Protein AF-A0A9C8GKJ5-F1 (afdb_monomer)

Foldseek 3Di:
DPDPPDQVLVVLVVVCVVVVNQDALVVLVVQLVVLVVQLVVLQCVQCVNVVHDRHDDPVSVVSNVVSVVSNVSSVSSNCVNVVHRPVVVVVVLVVQQVVCCVVPVGSDPDDPDD

Secondary structure (DSSP, 8-state):
----S--HHHHHHHHHHHTT----HHHHHHHHHHHHHHHHHHHHHHTTTTTS-----HHHHHHHHHHHHHHHHHHHHHHHHHT--HHHHHHHHHHHHHHHHHHHS------S--

Structure (mmCIF, N/CA/C/O backbone):
data_AF-A0A9C8GKJ5-F1
#
_entry.id   AF-A0A9C8GKJ5-F1
#
loop_
_atom_site.group_PDB
_atom_site.id
_atom_site.type_symbol
_atom_site.label_atom_id
_atom_site.label_alt_id
_atom_site.label_comp_id
_atom_site.label_asym_id
_atom_site.label_entity_id
_atom_site.label_seq_id
_atom_site.pdbx_PDB_ins_code
_atom_site.Cartn_x
_atom_site.Cartn_y
_atom_site.Cartn_z
_atom_site.occupancy
_atom_site.B_iso_or_equiv
_atom_site.auth_seq_id
_atom_site.auth_comp_id
_atom_site.auth_asym_id
_atom_site.auth_atom_id
_atom_site.pdbx_PDB_model_num
ATOM 1 N N . MET A 1 1 ? -4.229 7.514 27.387 1.00 35.69 1 MET A N 1
ATOM 2 C CA . MET A 1 1 ? -3.296 8.295 26.556 1.00 35.69 1 MET A CA 1
ATOM 3 C C . MET A 1 1 ? -3.589 7.852 25.138 1.00 35.69 1 MET A C 1
ATOM 5 O O . MET A 1 1 ? -3.245 6.732 24.806 1.00 35.69 1 MET A O 1
ATOM 9 N N . ILE A 1 2 ? -4.433 8.600 24.425 1.00 41.28 2 ILE A N 1
ATOM 10 C CA . ILE A 1 2 ? -4.831 8.254 23.055 1.00 41.28 2 ILE A CA 1
ATOM 11 C C . ILE A 1 2 ? -3.666 8.704 22.189 1.00 41.28 2 ILE A C 1
ATOM 13 O O . ILE A 1 2 ? -3.327 9.888 22.217 1.00 41.28 2 ILE A O 1
ATOM 17 N N . ASP A 1 3 ? -3.007 7.755 21.541 1.00 44.19 3 ASP A N 1
ATOM 18 C CA . ASP A 1 3 ? -1.849 8.032 20.709 1.00 44.19 3 ASP A CA 1
ATOM 19 C C . ASP A 1 3 ? -2.273 8.946 19.551 1.00 44.19 3 ASP A C 1
ATOM 21 O O . ASP A 1 3 ? -3.171 8.622 18.774 1.00 44.19 3 ASP A O 1
ATOM 25 N N . LEU A 1 4 ? -1.700 10.148 19.506 1.00 43.06 4 LEU A N 1
ATOM 26 C CA . LEU A 1 4 ? -1.954 11.158 18.473 1.00 43.06 4 LEU A CA 1
ATOM 27 C C . LEU A 1 4 ? -0.984 11.007 17.291 1.00 43.06 4 LEU A C 1
ATOM 29 O O . LEU A 1 4 ? -0.992 11.838 16.380 1.00 43.06 4 LEU A O 1
ATOM 33 N N . GLU A 1 5 ? -0.163 9.957 17.269 1.00 45.78 5 GLU A N 1
ATOM 34 C CA . GLU A 1 5 ? 0.691 9.657 16.129 1.00 45.78 5 GLU A CA 1
ATOM 35 C C . GLU A 1 5 ? -0.107 8.962 15.016 1.00 45.78 5 GLU A C 1
ATOM 37 O O . GLU A 1 5 ? -0.274 7.753 14.970 1.00 45.78 5 GLU A O 1
ATOM 42 N N . HIS A 1 6 ? -0.588 9.780 14.079 1.00 56.72 6 HIS A N 1
ATOM 43 C CA . HIS A 1 6 ? -0.856 9.396 12.691 1.00 56.72 6 HIS A CA 1
AT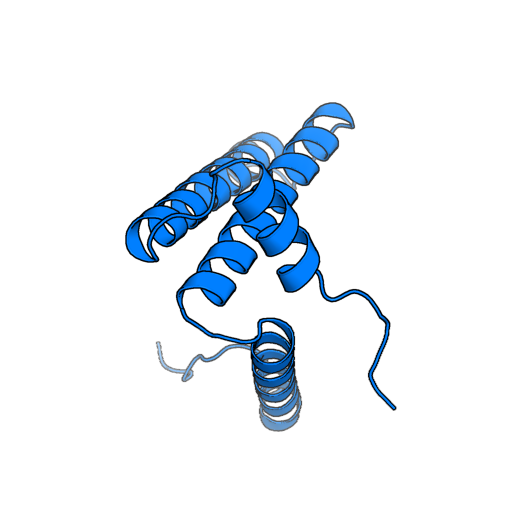OM 44 C C . HIS A 1 6 ? -1.791 8.197 12.467 1.00 56.72 6 HIS A C 1
ATOM 46 O O . HIS A 1 6 ? -1.386 7.172 11.924 1.00 56.72 6 HIS A O 1
ATOM 52 N N . ASN A 1 7 ? -3.092 8.365 12.715 1.00 80.06 7 ASN A N 1
ATOM 53 C CA . ASN A 1 7 ? -4.073 7.414 12.187 1.00 80.06 7 ASN A CA 1
ATOM 54 C C . ASN A 1 7 ? -4.217 7.601 10.653 1.00 80.06 7 ASN A C 1
ATOM 56 O O . ASN A 1 7 ? -5.104 8.312 10.167 1.00 80.06 7 ASN A O 1
ATOM 60 N N . TRP A 1 8 ? -3.280 7.023 9.883 1.00 94.44 8 TRP A N 1
ATOM 61 C CA . TRP A 1 8 ? -3.240 7.077 8.414 1.00 94.44 8 TRP A CA 1
ATOM 62 C C . TRP A 1 8 ? -4.542 6.568 7.796 1.00 94.44 8 TRP A C 1
ATOM 64 O O . TRP A 1 8 ? -5.040 7.183 6.853 1.00 94.44 8 TRP A O 1
ATOM 74 N N . GLN A 1 9 ? -5.127 5.518 8.378 1.00 96.31 9 GLN A N 1
ATOM 75 C CA . GLN A 1 9 ? -6.432 4.990 7.987 1.00 96.31 9 GLN A CA 1
ATOM 76 C C . GLN A 1 9 ? -7.524 6.056 8.102 1.00 96.31 9 GLN A C 1
ATOM 78 O O . GLN A 1 9 ? -8.206 6.343 7.125 1.00 96.31 9 GLN A O 1
ATOM 83 N N . SER A 1 10 ? -7.641 6.725 9.250 1.00 95.62 10 SER A N 1
ATOM 84 C CA . SER A 1 10 ? -8.631 7.784 9.480 1.00 95.62 10 SER A CA 1
ATOM 85 C C . SER A 1 10 ? -8.453 8.956 8.520 1.00 95.62 10 SER A C 1
ATOM 87 O O . SER A 1 10 ? -9.438 9.519 8.037 1.00 95.62 10 SER A O 1
ATOM 89 N N . ARG A 1 11 ? -7.204 9.329 8.210 1.00 96.56 11 ARG A N 1
ATOM 90 C CA . ARG A 1 11 ? -6.905 10.379 7.227 1.00 96.56 11 ARG A CA 1
ATOM 91 C C . ARG A 1 11 ? -7.333 9.965 5.815 1.00 96.56 11 ARG A C 1
ATOM 93 O O . ARG A 1 11 ? -7.996 10.756 5.145 1.00 96.56 11 ARG A O 1
ATOM 100 N N . ALA A 1 12 ? -6.992 8.750 5.384 1.00 97.38 12 ALA A N 1
ATOM 101 C CA . ALA A 1 12 ? -7.374 8.208 4.079 1.00 97.38 12 ALA A CA 1
ATOM 102 C C . ALA A 1 12 ? -8.898 8.076 3.949 1.00 97.38 12 ALA A C 1
ATOM 104 O O . ALA A 1 12 ? -9.480 8.567 2.984 1.00 97.38 12 ALA A O 1
ATOM 105 N N . ALA A 1 13 ? -9.553 7.516 4.966 1.00 96.94 13 ALA A N 1
ATOM 106 C CA . ALA A 1 13 ? -10.997 7.335 5.012 1.00 96.94 13 ALA A CA 1
ATOM 107 C C . ALA A 1 13 ? -11.753 8.672 5.030 1.00 96.94 13 ALA A C 1
ATOM 109 O O . ALA A 1 13 ? -12.770 8.822 4.354 1.00 96.94 13 ALA A O 1
ATOM 110 N N . SER A 1 14 ? -11.257 9.673 5.765 1.00 97.56 14 SER A N 1
ATOM 111 C CA . SER A 1 14 ? -11.841 11.023 5.761 1.00 97.56 14 SER A CA 1
ATOM 112 C C . SER A 1 14 ? -11.734 11.673 4.385 1.00 97.56 14 SER A C 1
ATOM 114 O O . SER A 1 14 ? -12.714 12.229 3.896 1.00 97.56 14 SER A O 1
ATOM 116 N N . PHE A 1 15 ? -10.567 11.572 3.743 1.00 98.00 15 PHE A N 1
ATOM 117 C CA . PHE A 1 15 ? -10.366 12.067 2.385 1.00 98.00 15 PHE A CA 1
ATOM 118 C C . PHE A 1 15 ? -11.278 11.345 1.381 1.00 98.00 15 PHE A C 1
ATOM 120 O O . PHE A 1 15 ? -11.942 12.008 0.588 1.00 98.00 15 PHE A O 1
ATOM 127 N N . ALA A 1 16 ? -11.380 10.014 1.456 1.00 98.06 16 ALA A N 1
ATOM 128 C CA . ALA A 1 16 ? -12.237 9.227 0.572 1.00 98.06 16 ALA A CA 1
ATOM 129 C C . ALA A 1 16 ? -13.713 9.622 0.710 1.00 98.06 16 ALA A C 1
ATOM 131 O O . ALA A 1 16 ? -14.374 9.900 -0.284 1.00 98.06 16 ALA A O 1
ATOM 132 N N . ARG A 1 17 ? -14.218 9.740 1.946 1.00 98.00 17 ARG A N 1
ATOM 133 C CA . ARG A 1 17 ? -15.603 10.162 2.219 1.00 98.00 17 ARG A CA 1
ATOM 134 C C . ARG A 1 17 ? -15.906 11.570 1.716 1.00 98.00 17 ARG A C 1
ATOM 136 O O . ARG A 1 17 ? -16.990 11.806 1.201 1.00 98.00 17 ARG A O 1
ATOM 143 N N . GLN A 1 18 ? -14.967 12.505 1.868 1.00 98.38 18 GLN A N 1
ATOM 144 C CA . GLN A 1 18 ? -15.138 13.887 1.401 1.00 98.38 18 GLN A CA 1
ATOM 145 C C . GLN A 1 18 ? -15.193 13.999 -0.128 1.00 98.38 18 GLN A C 1
ATOM 147 O O . GLN A 1 18 ? -15.746 14.973 -0.632 1.00 98.38 18 GLN A O 1
ATOM 152 N N . ASN A 1 19 ? -14.632 13.022 -0.845 1.00 98.25 19 ASN A N 1
ATOM 153 C CA . ASN A 1 19 ? -14.523 13.027 -2.304 1.00 98.25 19 ASN A CA 1
ATOM 154 C C . ASN A 1 19 ? -15.344 11.915 -2.986 1.00 98.25 19 ASN A C 1
ATOM 156 O O . ASN A 1 19 ? -15.177 11.713 -4.182 1.00 98.25 19 ASN A O 1
ATOM 160 N N . ASP A 1 20 ? -16.220 11.213 -2.256 1.00 97.38 20 ASP A N 1
ATOM 161 C CA . ASP A 1 20 ? -17.055 10.107 -2.769 1.00 97.38 20 ASP A CA 1
ATOM 162 C C . ASP A 1 20 ? -16.255 8.924 -3.366 1.00 97.38 20 ASP A C 1
ATOM 164 O O . ASP A 1 20 ? -16.655 8.291 -4.338 1.00 97.38 20 ASP A O 1
ATOM 168 N N . LEU A 1 21 ? -15.098 8.622 -2.764 1.00 97.75 21 LEU A N 1
ATOM 169 C CA . LEU A 1 21 ? -14.175 7.550 -3.179 1.00 97.75 21 LEU A CA 1
ATOM 170 C C . LEU A 1 21 ? -14.198 6.331 -2.243 1.00 97.75 21 LEU A C 1
ATOM 172 O O . LEU A 1 21 ? -13.333 5.465 -2.333 1.00 97.75 21 LEU A O 1
ATOM 176 N N . LEU A 1 22 ? -15.128 6.280 -1.284 1.00 97.31 22 LEU A N 1
ATOM 177 C CA . LEU A 1 22 ? -15.269 5.123 -0.399 1.00 97.31 22 LEU A CA 1
ATOM 178 C C . LEU A 1 22 ? -16.259 4.134 -1.025 1.00 97.31 22 LEU A C 1
ATOM 180 O O . LEU A 1 22 ? -17.456 4.412 -1.107 1.00 97.31 22 LEU A O 1
ATOM 184 N N . HIS A 1 23 ? -15.753 2.988 -1.464 1.00 96.81 23 HIS A N 1
ATOM 185 C CA . HIS A 1 23 ? -16.504 1.954 -2.172 1.00 96.81 23 HIS A CA 1
ATOM 186 C C . HIS A 1 23 ? -16.687 0.705 -1.303 1.00 96.81 23 HIS A C 1
ATOM 188 O O . HIS A 1 23 ? -16.400 0.705 -0.108 1.00 96.81 23 HIS A O 1
ATOM 194 N N . ASP A 1 24 ? -17.243 -0.363 -1.869 1.00 97.88 24 ASP A N 1
ATOM 195 C CA . ASP A 1 24 ? -17.388 -1.627 -1.155 1.00 97.88 24 ASP A CA 1
ATOM 196 C C . ASP A 1 24 ? -16.048 -2.401 -1.083 1.00 97.88 24 ASP A C 1
ATOM 198 O O . ASP A 1 24 ? -15.130 -2.135 -1.869 1.00 97.88 24 ASP A O 1
ATOM 202 N N . PRO A 1 25 ? -15.920 -3.394 -0.181 1.00 98.31 25 PRO A N 1
ATOM 203 C CA . PRO A 1 25 ? -14.682 -4.158 -0.028 1.00 98.31 25 PRO A CA 1
ATOM 204 C C . PRO A 1 25 ? -14.198 -4.864 -1.300 1.00 98.31 25 PRO A C 1
ATOM 206 O O . PRO A 1 25 ? -12.990 -5.036 -1.470 1.00 98.31 25 PRO A O 1
ATOM 209 N N . VAL A 1 26 ? -15.099 -5.291 -2.196 1.00 98.50 26 VAL A N 1
ATOM 210 C CA . VAL A 1 26 ? -14.700 -5.948 -3.451 1.00 98.50 26 VAL A CA 1
ATOM 211 C C . VAL A 1 26 ? -13.998 -4.942 -4.351 1.00 98.50 26 VAL A C 1
ATOM 213 O O . VAL A 1 26 ? -12.925 -5.249 -4.867 1.00 98.50 26 VAL A O 1
ATOM 216 N N . THR A 1 27 ? -14.553 -3.737 -4.480 1.00 98.25 27 THR A N 1
ATOM 217 C CA . THR A 1 27 ? -13.950 -2.655 -5.267 1.00 98.25 27 THR A CA 1
ATOM 218 C C . THR A 1 27 ? -12.560 -2.299 -4.738 1.00 98.25 27 THR A C 1
ATOM 220 O O . THR A 1 27 ? -11.591 -2.413 -5.481 1.00 98.25 27 THR A O 1
ATOM 223 N N . HIS A 1 28 ? -12.409 -2.029 -3.437 1.00 98.12 28 HIS A N 1
ATOM 224 C CA . HIS A 1 28 ? -11.089 -1.697 -2.878 1.00 98.12 28 HIS A CA 1
ATOM 225 C C . HIS A 1 28 ? -10.084 -2.855 -2.898 1.00 98.12 28 HIS A C 1
ATOM 227 O O . HIS A 1 28 ? -8.875 -2.629 -2.933 1.00 98.12 28 HIS A O 1
ATOM 233 N N . THR A 1 29 ? -10.554 -4.106 -2.911 1.00 98.62 29 THR A N 1
ATOM 234 C CA . THR A 1 29 ? -9.672 -5.257 -3.149 1.00 98.62 29 THR A CA 1
ATOM 235 C C . THR A 1 29 ? -9.127 -5.244 -4.577 1.00 98.62 29 THR A C 1
ATOM 237 O O . THR A 1 29 ? -7.949 -5.534 -4.781 1.00 98.62 29 THR A O 1
ATOM 240 N N . LEU A 1 30 ? -9.963 -4.917 -5.567 1.00 98.69 30 LEU A N 1
ATOM 241 C CA . LEU A 1 30 ? -9.537 -4.810 -6.963 1.00 98.69 30 LEU A CA 1
ATOM 242 C C . LEU A 1 30 ? -8.594 -3.623 -7.174 1.00 98.69 30 LEU A C 1
ATOM 244 O O . LEU A 1 30 ? -7.579 -3.806 -7.844 1.00 98.69 30 LEU A O 1
ATOM 248 N N . ASP A 1 31 ? -8.878 -2.474 -6.554 1.00 98.44 31 ASP A N 1
ATOM 249 C CA . ASP A 1 31 ? -7.988 -1.307 -6.564 1.00 98.44 31 ASP A CA 1
ATOM 250 C C . ASP A 1 31 ? -6.608 -1.697 -6.020 1.00 98.44 31 ASP A C 1
ATOM 252 O O . ASP A 1 31 ? -5.604 -1.567 -6.712 1.00 98.44 31 ASP A O 1
ATOM 256 N N . LEU A 1 32 ? -6.553 -2.322 -4.836 1.00 98.69 32 LEU A N 1
ATOM 257 C CA . LEU A 1 32 ? -5.293 -2.783 -4.247 1.00 98.69 32 LEU A CA 1
ATOM 258 C C . LEU A 1 32 ? -4.512 -3.725 -5.179 1.00 98.69 32 LEU A C 1
ATOM 260 O O . LEU A 1 32 ? -3.290 -3.617 -5.284 1.00 98.69 32 LEU A O 1
ATOM 264 N N . VAL A 1 33 ? -5.191 -4.656 -5.854 1.00 98.75 33 VAL A N 1
ATOM 265 C CA . VAL A 1 33 ? -4.543 -5.559 -6.820 1.00 98.75 33 VAL 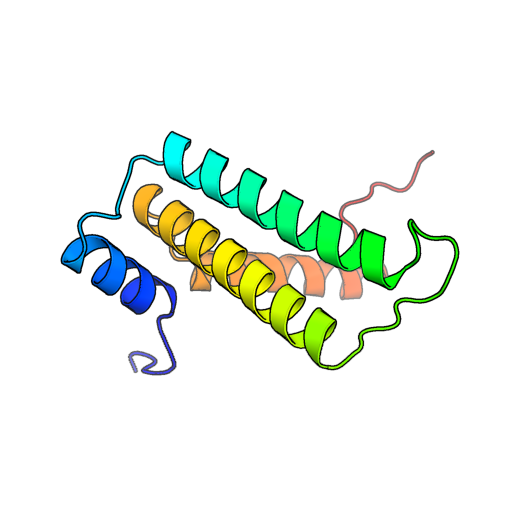A CA 1
ATOM 266 C C . VAL A 1 33 ? -3.987 -4.788 -8.019 1.00 98.75 33 VAL A C 1
ATOM 268 O O . VAL A 1 33 ? -2.885 -5.104 -8.472 1.00 98.75 33 VAL A O 1
ATOM 271 N N . ALA A 1 34 ? -4.719 -3.794 -8.525 1.00 98.62 34 ALA A N 1
ATOM 272 C CA . ALA A 1 34 ? -4.270 -2.952 -9.628 1.00 98.62 34 ALA A CA 1
ATOM 273 C C . ALA A 1 34 ? -3.015 -2.152 -9.246 1.00 98.62 34 ALA A C 1
ATOM 275 O O . ALA A 1 34 ? -2.013 -2.237 -9.959 1.00 98.62 34 ALA A O 1
ATOM 276 N N . GLU A 1 35 ? -3.017 -1.493 -8.083 1.00 98.62 35 GLU A N 1
ATOM 277 C CA . GLU A 1 35 ? -1.878 -0.684 -7.627 1.00 98.62 35 GLU A CA 1
ATOM 278 C C . GLU A 1 35 ? -0.632 -1.535 -7.344 1.00 98.62 35 GLU A C 1
ATOM 280 O O . GLU A 1 35 ? 0.489 -1.176 -7.703 1.00 98.62 35 GLU A O 1
ATOM 285 N N . VAL A 1 36 ? -0.799 -2.740 -6.785 1.00 98.75 36 VAL A N 1
ATOM 286 C CA . VAL A 1 36 ? 0.313 -3.701 -6.651 1.00 98.75 36 VAL A CA 1
ATOM 287 C C . VAL A 1 36 ? 0.865 -4.115 -8.024 1.00 98.75 36 VAL A C 1
ATOM 289 O O . VAL A 1 36 ? 2.068 -4.366 -8.164 1.00 98.75 36 VAL A O 1
ATOM 292 N N . GLY A 1 37 ? 0.016 -4.171 -9.052 1.00 98.62 37 GLY A N 1
ATOM 293 C CA . GLY A 1 37 ? 0.425 -4.382 -10.439 1.00 98.62 37 GLY A CA 1
ATOM 294 C C . GLY A 1 37 ? 1.298 -3.247 -10.985 1.00 98.62 37 GLY A C 1
ATOM 295 O O . GLY A 1 37 ? 2.336 -3.522 -11.594 1.00 98.62 37 GLY A O 1
ATOM 296 N N . GLU A 1 38 ? 0.942 -1.990 -10.723 1.00 98.62 38 GLU A N 1
ATOM 297 C CA . GLU A 1 38 ? 1.744 -0.824 -11.127 1.00 98.62 38 GLU A CA 1
ATOM 298 C C . GLU A 1 38 ? 3.073 -0.749 -10.354 1.00 98.62 38 GLU A C 1
ATOM 300 O O . GLU A 1 38 ? 4.133 -0.583 -10.966 1.00 98.62 38 GLU A O 1
ATOM 305 N N . VAL A 1 39 ? 3.075 -1.033 -9.043 1.00 98.50 39 VAL A N 1
ATOM 306 C CA . VAL A 1 39 ? 4.318 -1.216 -8.263 1.00 98.50 39 VAL A CA 1
ATOM 307 C C . VAL A 1 39 ? 5.205 -2.284 -8.909 1.00 98.50 39 VAL A C 1
ATOM 309 O O . VAL A 1 39 ? 6.408 -2.081 -9.101 1.00 98.50 39 VAL A O 1
ATOM 312 N N . THR A 1 40 ? 4.617 -3.425 -9.283 1.00 98.00 40 THR A N 1
ATOM 313 C CA . THR A 1 40 ? 5.341 -4.529 -9.930 1.00 98.00 40 THR A CA 1
ATOM 314 C C . THR A 1 40 ? 5.969 -4.079 -11.245 1.00 98.00 40 THR A C 1
ATOM 316 O O . THR A 1 40 ? 7.135 -4.377 -11.506 1.00 98.00 40 THR A O 1
ATOM 319 N N . LYS A 1 41 ? 5.233 -3.332 -12.068 1.00 97.62 41 LYS A N 1
ATOM 320 C CA . LYS A 1 41 ? 5.731 -2.783 -13.331 1.00 97.62 41 LYS A CA 1
ATOM 321 C C . LYS A 1 41 ? 6.923 -1.851 -13.118 1.00 97.62 41 LYS A C 1
ATOM 323 O O . LYS A 1 41 ? 7.926 -2.028 -13.807 1.00 97.62 41 LYS A O 1
ATOM 328 N N . GLU A 1 42 ? 6.872 -0.913 -12.173 1.00 97.62 42 GLU A N 1
ATOM 329 C CA . GLU A 1 42 ? 8.005 -0.005 -11.933 1.00 97.62 42 GLU A CA 1
ATOM 330 C C . GLU A 1 42 ? 9.257 -0.762 -11.456 1.00 97.62 42 GLU A C 1
ATOM 332 O O . GLU A 1 42 ? 10.369 -0.464 -11.901 1.00 97.62 42 GLU A O 1
ATOM 337 N N . VAL A 1 43 ? 9.095 -1.808 -10.636 1.00 97.06 43 VAL A N 1
ATOM 338 C CA . VAL A 1 43 ? 10.204 -2.693 -10.234 1.00 97.06 43 VAL A CA 1
ATOM 339 C C . VAL A 1 43 ? 10.748 -3.500 -11.419 1.00 97.06 43 VAL A C 1
ATOM 341 O O . VAL A 1 43 ? 11.967 -3.609 -11.585 1.00 97.06 43 VAL A O 1
ATOM 344 N N . LEU A 1 44 ? 9.882 -4.051 -12.275 1.00 97.25 44 LEU A N 1
ATOM 345 C CA . LEU A 1 44 ? 10.307 -4.774 -13.478 1.00 97.25 44 LEU A CA 1
ATOM 346 C C . LEU A 1 44 ? 11.095 -3.865 -14.420 1.00 97.25 44 LEU A C 1
ATOM 348 O O . LEU A 1 44 ? 12.145 -4.263 -14.914 1.00 97.25 44 LEU A O 1
ATOM 352 N N . LEU A 1 45 ? 10.646 -2.630 -14.629 1.00 95.75 45 LEU A N 1
ATOM 353 C CA . LEU A 1 45 ? 11.366 -1.670 -15.463 1.00 95.75 45 LEU A CA 1
ATOM 354 C C . LEU A 1 45 ? 12.729 -1.302 -14.860 1.00 95.75 45 LEU A C 1
ATOM 356 O O . LEU A 1 45 ? 13.724 -1.275 -15.583 1.00 95.75 45 LEU A O 1
ATOM 360 N N . ALA A 1 46 ? 12.805 -1.080 -13.545 1.00 95.88 46 ALA A N 1
ATOM 361 C CA . ALA A 1 46 ? 14.061 -0.749 -12.867 1.00 95.88 46 ALA A CA 1
ATOM 362 C C . ALA A 1 46 ? 15.088 -1.8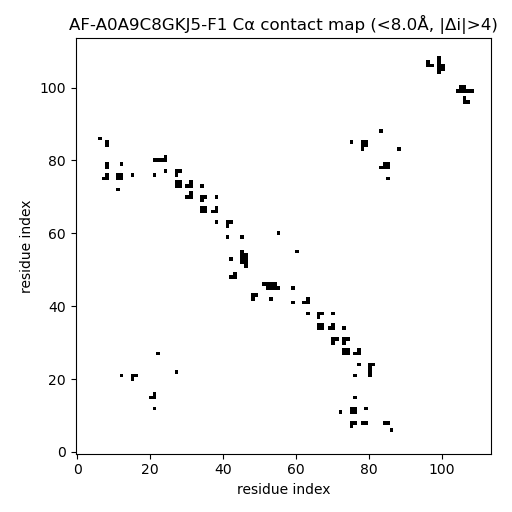96 -12.879 1.00 95.88 46 ALA A C 1
ATOM 364 O O . ALA A 1 46 ? 16.294 -1.653 -12.824 1.00 95.88 46 ALA A O 1
ATOM 365 N N . THR A 1 47 ? 14.621 -3.141 -12.965 1.00 95.81 47 THR A N 1
ATOM 366 C CA . THR A 1 47 ? 15.460 -4.353 -12.958 1.00 95.81 47 THR A CA 1
ATOM 367 C C . THR A 1 47 ? 15.709 -4.933 -14.352 1.00 95.81 47 THR A C 1
ATOM 369 O O . THR A 1 47 ? 16.290 -6.012 -14.455 1.00 95.81 47 THR A O 1
ATOM 372 N N . ASP A 1 48 ? 15.262 -4.268 -15.427 1.00 95.19 48 ASP A N 1
ATOM 373 C CA . ASP A 1 48 ? 15.210 -4.843 -16.785 1.00 95.19 48 ASP A CA 1
ATOM 374 C C . ASP A 1 48 ? 14.610 -6.264 -16.776 1.00 95.19 48 ASP A C 1
ATOM 376 O O . ASP A 1 48 ? 15.210 -7.245 -17.215 1.00 95.19 48 ASP A O 1
ATOM 380 N N . TYR A 1 49 ? 13.428 -6.390 -16.170 1.00 95.56 49 TYR A N 1
ATOM 381 C CA . TYR A 1 49 ? 12.719 -7.653 -15.973 1.00 95.56 49 TYR A CA 1
ATOM 382 C C . TYR A 1 49 ? 13.573 -8.712 -15.250 1.00 95.56 49 TYR A C 1
ATOM 384 O O . TYR A 1 49 ? 13.560 -9.892 -15.604 1.00 95.56 49 TYR A O 1
ATOM 392 N N . GLY A 1 50 ? 14.335 -8.284 -14.238 1.00 94.69 50 GLY A N 1
ATOM 393 C CA . GLY A 1 50 ? 15.216 -9.135 -13.435 1.00 94.69 50 GLY A CA 1
ATOM 394 C C . GLY A 1 50 ? 16.580 -9.448 -14.062 1.00 94.69 50 GLY A C 1
ATOM 395 O O . GLY A 1 50 ? 17.307 -10.285 -13.530 1.00 94.69 50 GLY A O 1
ATOM 396 N N . ARG A 1 51 ? 16.946 -8.811 -15.183 1.00 96.06 51 ARG A N 1
ATOM 397 C CA . ARG A 1 51 ? 18.262 -8.985 -15.829 1.00 96.06 51 ARG A CA 1
ATOM 398 C C . ARG A 1 51 ? 19.376 -8.191 -15.150 1.00 96.06 51 ARG A C 1
ATOM 400 O O . ARG A 1 51 ? 20.547 -8.476 -15.396 1.00 96.06 51 ARG A O 1
ATOM 407 N N . GLN A 1 52 ? 19.028 -7.224 -14.306 1.00 93.81 52 GLN A N 1
ATOM 408 C CA . GLN A 1 52 ? 19.971 -6.415 -13.540 1.00 93.81 52 GLN A CA 1
ATOM 409 C C . GLN A 1 52 ? 19.437 -6.095 -12.140 1.00 93.81 52 GLN A C 1
ATOM 411 O O . GLN A 1 52 ? 18.244 -6.226 -11.856 1.00 93.81 52 GLN A O 1
ATOM 416 N N . GLU A 1 53 ? 20.337 -5.649 -11.264 1.00 93.50 53 GLU A N 1
ATOM 417 C CA . GLU A 1 53 ? 19.953 -5.058 -9.983 1.00 93.50 53 GLU A CA 1
ATOM 418 C C . GLU A 1 53 ? 19.057 -3.833 -10.203 1.00 93.50 53 GLU A C 1
ATOM 420 O O . GLU A 1 53 ? 19.154 -3.146 -11.221 1.00 93.50 53 GLU A O 1
ATOM 425 N N . ALA A 1 54 ? 18.168 -3.564 -9.247 1.00 89.88 54 ALA A N 1
ATOM 426 C CA . ALA A 1 54 ? 17.222 -2.467 -9.371 1.00 89.88 54 ALA A CA 1
ATOM 427 C C . ALA A 1 54 ? 17.958 -1.118 -9.405 1.00 89.88 54 ALA A C 1
ATOM 429 O O . ALA A 1 54 ? 18.566 -0.700 -8.419 1.00 89.88 54 ALA A O 1
ATOM 430 N N . LEU A 1 55 ? 17.868 -0.423 -10.539 1.00 88.56 55 LEU A N 1
ATOM 431 C CA . LEU A 1 55 ? 18.428 0.910 -10.724 1.00 88.56 55 LEU A CA 1
ATOM 432 C C . LEU A 1 55 ? 17.293 1.913 -10.892 1.00 88.56 55 LEU A C 1
ATOM 434 O O . LEU A 1 55 ? 16.712 2.052 -11.967 1.00 88.56 55 LEU A O 1
ATOM 438 N N . PHE A 1 56 ? 16.997 2.639 -9.817 1.00 91.75 56 PHE A N 1
ATOM 439 C CA . PHE A 1 56 ? 16.002 3.700 -9.851 1.00 91.75 56 PHE A CA 1
ATOM 440 C C . PHE A 1 56 ? 16.669 5.039 -10.175 1.00 91.75 56 PHE A C 1
ATOM 442 O O . PHE A 1 56 ? 17.357 5.631 -9.343 1.00 91.75 56 PHE A O 1
ATOM 449 N N . SER A 1 57 ? 16.435 5.554 -11.385 1.00 92.56 57 SER A N 1
ATOM 450 C CA . SER A 1 57 ? 16.633 6.979 -11.660 1.00 92.56 57 SER A CA 1
ATOM 451 C C . SER A 1 57 ? 15.694 7.819 -10.779 1.00 92.56 57 SER A C 1
ATOM 453 O O . SER A 1 57 ? 14.658 7.301 -10.346 1.00 92.56 57 SER A O 1
ATOM 455 N N . PRO A 1 58 ? 15.970 9.121 -10.567 1.00 95.50 58 PRO A N 1
ATOM 456 C CA . PRO A 1 58 ? 15.065 9.997 -9.821 1.00 95.50 58 PRO A CA 1
ATOM 457 C C . PRO A 1 58 ? 13.615 9.927 -10.318 1.00 95.50 58 PRO A C 1
ATOM 459 O O . PRO A 1 58 ? 12.690 9.855 -9.519 1.00 95.50 58 PRO A O 1
ATOM 462 N N . GLN A 1 59 ? 13.415 9.846 -11.639 1.00 94.06 59 GLN A N 1
ATOM 463 C CA . GLN A 1 59 ? 12.076 9.753 -12.223 1.00 94.06 59 GLN A CA 1
ATOM 464 C C . GLN A 1 59 ? 11.391 8.418 -11.902 1.00 94.06 59 GLN A C 1
ATOM 466 O O . GLN A 1 59 ? 10.216 8.410 -11.554 1.00 94.06 59 GLN A O 1
ATOM 471 N N . SER A 1 60 ? 12.099 7.289 -12.009 1.00 93.50 60 SER A N 1
ATOM 472 C CA . SER A 1 60 ? 11.524 5.981 -11.652 1.00 93.50 60 SER A CA 1
ATOM 473 C C . SER A 1 60 ? 11.318 5.812 -10.146 1.00 93.50 60 SER A C 1
ATOM 475 O O . SER A 1 60 ? 10.374 5.148 -9.738 1.00 93.50 60 SER A O 1
ATOM 477 N N . ALA A 1 61 ? 12.155 6.442 -9.317 1.00 95.81 61 ALA A N 1
ATOM 478 C CA . ALA A 1 61 ? 11.971 6.453 -7.872 1.00 95.81 61 ALA A CA 1
ATOM 479 C C . ALA A 1 61 ? 10.700 7.222 -7.483 1.00 95.81 61 ALA A C 1
ATOM 481 O O . ALA A 1 61 ? 9.943 6.761 -6.634 1.00 95.81 61 ALA A O 1
ATOM 482 N N . ASP A 1 62 ? 10.437 8.364 -8.129 1.00 97.62 62 ASP A N 1
ATOM 483 C CA . ASP A 1 62 ? 9.209 9.128 -7.901 1.00 97.62 62 ASP A CA 1
ATOM 484 C C . ASP A 1 62 ? 7.957 8.381 -8.365 1.00 97.62 62 ASP A C 1
ATOM 486 O O . ASP A 1 62 ? 6.960 8.396 -7.648 1.00 97.62 62 ASP A O 1
ATOM 490 N N . ARG A 1 63 ? 8.009 7.685 -9.511 1.00 97.25 63 ARG A N 1
ATOM 491 C CA . ARG A 1 63 ? 6.904 6.812 -9.935 1.00 97.25 63 ARG A CA 1
ATOM 492 C C . ARG A 1 63 ? 6.662 5.698 -8.927 1.00 97.25 63 ARG A C 1
ATOM 494 O O . ARG A 1 63 ? 5.560 5.603 -8.411 1.00 97.25 63 ARG A O 1
ATOM 501 N N . LEU A 1 64 ? 7.701 4.948 -8.550 1.00 97.75 64 LEU A N 1
ATOM 502 C CA . LEU A 1 64 ? 7.574 3.884 -7.551 1.00 97.75 64 LEU A CA 1
ATOM 503 C C . LEU A 1 64 ? 6.988 4.401 -6.227 1.00 97.75 64 LEU A C 1
ATOM 505 O O . LEU A 1 64 ? 6.151 3.736 -5.625 1.00 97.75 64 LEU A O 1
ATOM 509 N N . LYS A 1 65 ? 7.409 5.587 -5.772 1.00 98.19 65 LYS A N 1
ATOM 510 C CA . LYS A 1 65 ? 6.863 6.224 -4.567 1.00 98.19 65 LYS A CA 1
ATOM 511 C C . LYS A 1 65 ? 5.360 6.487 -4.689 1.00 98.19 65 LYS A C 1
ATOM 513 O O . LYS A 1 65 ? 4.653 6.297 -3.703 1.00 98.19 65 LYS A O 1
ATOM 518 N N . ASN A 1 66 ? 4.895 6.936 -5.854 1.00 98.25 66 ASN A N 1
ATOM 519 C CA . ASN A 1 66 ? 3.476 7.182 -6.096 1.00 98.25 66 ASN A CA 1
ATOM 520 C C . ASN A 1 66 ? 2.689 5.867 -6.064 1.00 98.25 66 ASN A C 1
ATOM 522 O O . ASN A 1 66 ? 1.793 5.752 -5.238 1.00 98.25 66 ASN A O 1
ATOM 526 N N . GLU A 1 67 ? 3.118 4.848 -6.817 1.00 98.56 67 GLU A N 1
ATOM 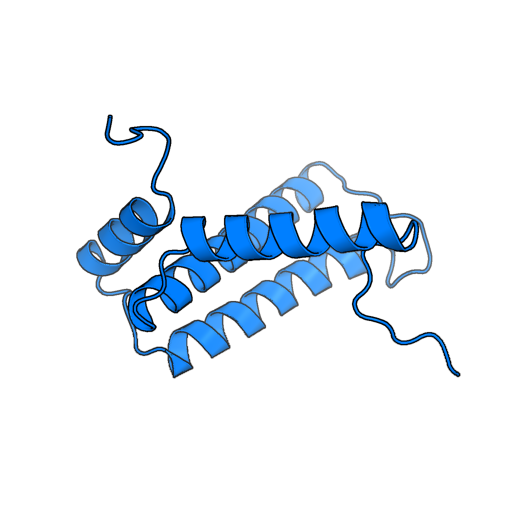527 C CA . GLU A 1 67 ? 2.407 3.558 -6.865 1.00 98.56 67 GLU A CA 1
ATOM 528 C C . GLU A 1 67 ? 2.377 2.858 -5.491 1.00 98.56 67 GLU A C 1
ATOM 530 O O . GLU A 1 67 ? 1.378 2.267 -5.087 1.00 98.56 67 GLU A O 1
ATOM 535 N N . LEU A 1 68 ? 3.461 2.956 -4.706 1.00 98.56 68 LEU A N 1
ATOM 536 C CA . LEU A 1 68 ? 3.473 2.466 -3.321 1.00 98.56 68 LEU A CA 1
ATOM 537 C C . LEU A 1 68 ? 2.493 3.239 -2.427 1.00 98.56 68 LEU A C 1
ATOM 539 O O . LEU A 1 68 ? 1.893 2.659 -1.520 1.00 98.56 68 LEU A O 1
ATOM 543 N N . GLY A 1 69 ? 2.355 4.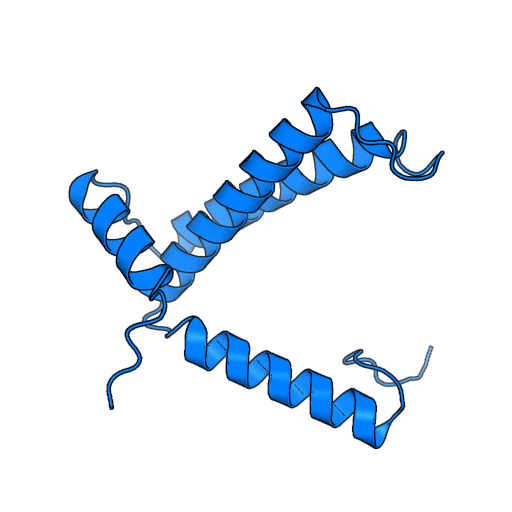544 -2.659 1.00 98.31 69 GLY A N 1
ATOM 544 C CA . GLY A 1 69 ? 1.385 5.392 -1.976 1.00 98.31 69 GLY A CA 1
ATOM 545 C C . GLY A 1 69 ? -0.053 5.008 -2.314 1.00 98.31 69 GLY A C 1
ATOM 546 O O . GLY A 1 69 ? -0.868 4.887 -1.399 1.00 98.31 69 GLY A O 1
ATOM 547 N N . ASP A 1 70 ? -0.338 4.750 -3.587 1.00 98.56 70 ASP A N 1
ATOM 548 C CA . ASP A 1 70 ? -1.665 4.369 -4.075 1.00 98.56 70 ASP A CA 1
ATOM 549 C C . ASP A 1 70 ? -2.055 2.962 -3.590 1.00 98.56 70 ASP A C 1
ATOM 551 O O . ASP A 1 70 ? -3.170 2.749 -3.099 1.00 98.56 70 ASP A O 1
ATOM 555 N N . ALA A 1 71 ? -1.104 2.021 -3.562 1.00 98.69 71 ALA A N 1
ATOM 556 C CA . ALA A 1 71 ? -1.304 0.705 -2.954 1.00 98.69 71 ALA A CA 1
ATOM 557 C C . ALA A 1 71 ? -1.583 0.797 -1.443 1.00 98.69 71 ALA A C 1
ATOM 559 O O . ALA A 1 71 ? -2.489 0.134 -0.930 1.00 98.69 71 ALA A O 1
ATOM 560 N N . LEU A 1 72 ? -0.840 1.639 -0.713 1.00 98.38 72 LEU A N 1
ATOM 561 C CA . LEU A 1 72 ? -1.090 1.874 0.711 1.00 98.38 72 LEU A CA 1
ATOM 562 C C . LEU A 1 72 ? -2.467 2.509 0.935 1.00 98.38 72 LEU A C 1
ATOM 564 O O . LEU A 1 72 ? -3.198 2.078 1.824 1.00 98.38 72 LEU A O 1
ATOM 568 N N . TYR A 1 73 ? -2.836 3.508 0.133 1.00 98.31 73 TYR A N 1
ATOM 569 C CA . TYR A 1 73 ? -4.144 4.152 0.202 1.00 98.31 73 TYR A CA 1
ATOM 570 C C . TYR A 1 73 ? -5.276 3.138 -0.004 1.00 98.31 73 TYR A C 1
ATOM 572 O O . TYR A 1 73 ? -6.176 3.052 0.835 1.00 98.31 73 TYR A O 1
ATOM 580 N N . SER A 1 74 ? -5.177 2.306 -1.042 1.00 98.50 74 SER A N 1
ATOM 581 C CA . SER A 1 74 ? -6.150 1.251 -1.344 1.00 98.50 74 SER A CA 1
ATOM 582 C C . SER A 1 74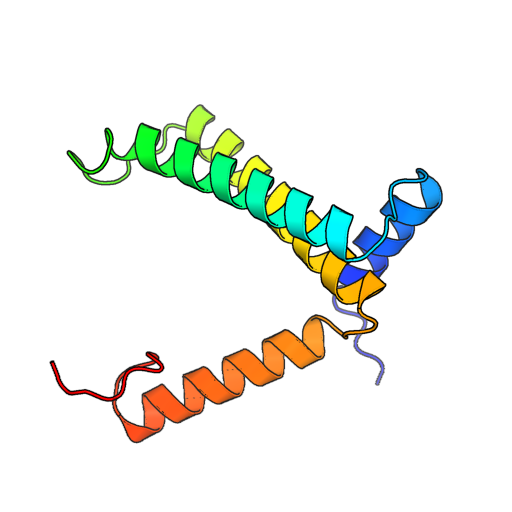 ? -6.270 0.227 -0.212 1.00 98.50 74 SER A C 1
ATOM 584 O O . SER A 1 74 ? -7.380 -0.138 0.179 1.00 98.50 74 SER A O 1
ATOM 586 N N . LEU A 1 75 ? -5.149 -0.187 0.393 1.00 98.56 75 LEU A N 1
ATOM 587 C CA . LEU A 1 75 ? -5.166 -1.082 1.553 1.00 98.56 75 LEU A CA 1
ATOM 588 C C . LEU A 1 75 ? -5.869 -0.445 2.761 1.00 98.56 75 LEU A C 1
ATOM 590 O O . LEU A 1 75 ? -6.662 -1.114 3.418 1.00 98.56 75 LEU A O 1
ATOM 594 N N . LEU A 1 76 ? -5.620 0.837 3.044 1.00 98.31 76 LEU A N 1
ATOM 595 C CA . LEU A 1 76 ? -6.262 1.546 4.157 1.00 98.31 76 LEU A CA 1
ATOM 596 C C . LEU A 1 76 ? -7.777 1.712 3.950 1.00 98.31 76 LEU A C 1
ATOM 598 O O . LEU A 1 76 ? -8.542 1.636 4.912 1.00 98.31 76 LEU A O 1
ATOM 602 N N . LEU A 1 77 ? -8.235 1.921 2.712 1.00 98.44 77 LEU A N 1
ATOM 603 C CA . LEU A 1 77 ? -9.671 1.937 2.416 1.00 98.44 77 LEU A CA 1
ATOM 604 C C . LEU A 1 77 ? -10.291 0.540 2.501 1.00 98.44 77 LEU A C 1
ATOM 606 O O . LEU A 1 77 ? -11.423 0.389 2.967 1.00 98.44 77 LEU A O 1
ATOM 610 N N . LEU A 1 78 ? -9.546 -0.499 2.122 1.00 98.56 78 LEU A N 1
ATOM 611 C CA . LEU A 1 78 ? -9.981 -1.877 2.309 1.00 98.56 78 LEU A CA 1
ATOM 612 C C . LEU A 1 78 ? -10.120 -2.225 3.799 1.00 98.56 78 LEU A C 1
ATOM 614 O O . LEU A 1 78 ? -11.130 -2.810 4.188 1.00 98.56 78 LEU A O 1
ATOM 618 N N . THR A 1 79 ? -9.165 -1.838 4.654 1.00 98.06 79 THR A N 1
ATOM 619 C CA . THR A 1 79 ? -9.292 -2.062 6.105 1.00 98.06 79 THR A CA 1
ATOM 620 C C . THR A 1 79 ? -10.478 -1.294 6.676 1.00 98.06 79 THR A C 1
ATOM 622 O O . THR A 1 79 ? -11.269 -1.874 7.417 1.00 98.06 79 THR A O 1
ATOM 625 N N . GLU A 1 80 ? -10.669 -0.037 6.264 1.00 97.38 80 GLU A N 1
ATOM 626 C CA . GLU A 1 80 ? -11.809 0.783 6.685 1.00 97.38 80 GLU A CA 1
ATOM 627 C C . GLU A 1 80 ? -13.149 0.129 6.338 1.00 97.38 80 GLU A C 1
ATOM 629 O O . GLU A 1 80 ? -14.037 0.019 7.183 1.00 97.38 80 GLU A O 1
ATOM 634 N N . THR A 1 81 ? -13.297 -0.341 5.103 1.00 97.81 81 THR A N 1
ATOM 635 C CA . THR A 1 81 ? -14.552 -0.929 4.613 1.00 97.81 81 THR A CA 1
ATOM 636 C C . THR A 1 81 ? -14.801 -2.337 5.144 1.00 97.81 81 THR A C 1
ATOM 638 O O . THR A 1 81 ? -15.954 -2.750 5.260 1.00 97.81 81 THR A O 1
ATOM 641 N N . CYS A 1 82 ? -13.747 -3.047 5.553 1.00 97.81 82 CYS A N 1
ATOM 642 C CA . CYS A 1 82 ? -13.850 -4.310 6.284 1.00 97.81 82 CYS A CA 1
ATOM 643 C C . CYS A 1 82 ? -14.067 -4.133 7.799 1.00 97.81 82 CYS A C 1
ATOM 645 O O . CYS A 1 82 ? -14.268 -5.131 8.491 1.00 97.81 82 CYS A O 1
ATOM 647 N N . GLY A 1 83 ? -14.012 -2.905 8.329 1.00 96.56 83 GLY A N 1
ATOM 648 C CA . GLY A 1 83 ? -14.099 -2.649 9.771 1.00 96.56 83 GLY A CA 1
ATOM 649 C C . GLY A 1 83 ? -12.886 -3.161 10.557 1.00 96.56 83 GLY A C 1
ATOM 650 O O . GLY A 1 83 ? -13.025 -3.573 11.706 1.00 96.56 83 GLY A O 1
ATOM 651 N N . VAL A 1 84 ? -11.712 -3.177 9.926 1.00 96.75 84 VAL A N 1
ATOM 652 C CA . VAL A 1 84 ? -10.436 -3.594 10.517 1.00 96.75 84 VAL A CA 1
ATOM 653 C C . VAL A 1 84 ? -9.629 -2.352 10.885 1.00 96.75 84 VAL A C 1
ATOM 655 O O . VAL A 1 84 ? -9.477 -1.450 10.060 1.00 96.75 84 VAL A O 1
ATOM 658 N N . ASP A 1 85 ? -9.077 -2.315 12.098 1.00 96.00 85 ASP A N 1
ATOM 659 C CA . ASP A 1 85 ? -8.068 -1.320 12.464 1.00 96.00 85 ASP A CA 1
ATOM 660 C C . ASP A 1 85 ? -6.716 -1.713 11.847 1.00 96.00 85 ASP A C 1
ATOM 662 O O . ASP A 1 85 ? -6.168 -2.787 12.114 1.00 96.00 85 ASP A O 1
ATOM 666 N N . ALA A 1 86 ? -6.197 -0.862 10.964 1.00 95.69 86 ALA A N 1
ATOM 667 C CA . ALA A 1 86 ? -4.958 -1.119 10.240 1.00 95.69 86 ALA A CA 1
ATOM 668 C C . ALA A 1 86 ? -3.732 -1.149 11.167 1.00 95.69 86 ALA A C 1
ATOM 670 O O . ALA A 1 86 ? -2.787 -1.891 10.891 1.00 95.69 86 ALA A O 1
ATOM 671 N N . GLY A 1 87 ? -3.746 -0.369 12.253 1.00 94.25 87 GLY A N 1
ATOM 672 C CA . GLY A 1 87 ? -2.678 -0.338 13.250 1.00 94.25 87 GLY A CA 1
ATOM 673 C C . GLY A 1 87 ? -2.614 -1.648 14.027 1.00 94.25 87 GLY A C 1
ATOM 674 O O . GLY A 1 87 ? -1.584 -2.318 14.007 1.00 94.25 87 GLY A O 1
ATOM 675 N N . GLU A 1 88 ? -3.739 -2.086 14.596 1.00 94.94 88 GLU A N 1
ATOM 676 C CA . GLU A 1 88 ? -3.842 -3.373 15.296 1.00 94.94 88 GLU A CA 1
ATOM 677 C C . GLU A 1 88 ? -3.484 -4.555 14.377 1.00 94.94 88 GLU A C 1
ATOM 679 O O . GLU A 1 88 ? -2.815 -5.510 14.795 1.00 94.94 88 GLU A O 1
ATOM 684 N N . ALA A 1 89 ? -3.899 -4.502 13.105 1.00 95.75 89 ALA A N 1
ATOM 685 C CA . ALA A 1 89 ? -3.552 -5.515 12.112 1.00 95.75 89 ALA A CA 1
ATOM 686 C C . ALA A 1 89 ? -2.039 -5.561 11.827 1.00 95.75 89 ALA A C 1
ATOM 688 O O . ALA A 1 89 ? -1.468 -6.656 11.728 1.00 95.75 89 ALA A O 1
ATOM 689 N N . LEU A 1 90 ? -1.385 -4.399 11.720 1.00 95.88 90 LEU A N 1
ATOM 690 C CA . LEU A 1 90 ? 0.061 -4.298 11.536 1.00 95.88 90 LEU A CA 1
ATOM 691 C C . LEU A 1 90 ? 0.818 -4.783 12.777 1.00 95.88 90 LEU A C 1
ATOM 693 O O . LEU A 1 90 ? 1.716 -5.612 12.636 1.00 95.88 90 LEU A O 1
ATOM 697 N N . ASP A 1 91 ? 0.425 -4.350 13.974 1.00 95.12 91 ASP A N 1
ATOM 698 C CA . ASP A 1 91 ? 1.027 -4.781 15.242 1.00 95.12 91 ASP A CA 1
ATOM 699 C C . ASP A 1 91 ? 0.959 -6.304 15.392 1.00 95.12 91 ASP A C 1
ATOM 701 O O . ASP A 1 91 ? 1.965 -6.968 15.660 1.00 95.12 91 ASP A O 1
ATOM 705 N N . THR A 1 92 ? -0.205 -6.887 15.089 1.00 95.12 92 THR A N 1
ATOM 706 C CA . THR A 1 92 ? -0.404 -8.342 15.072 1.00 95.12 92 THR A CA 1
ATOM 707 C C 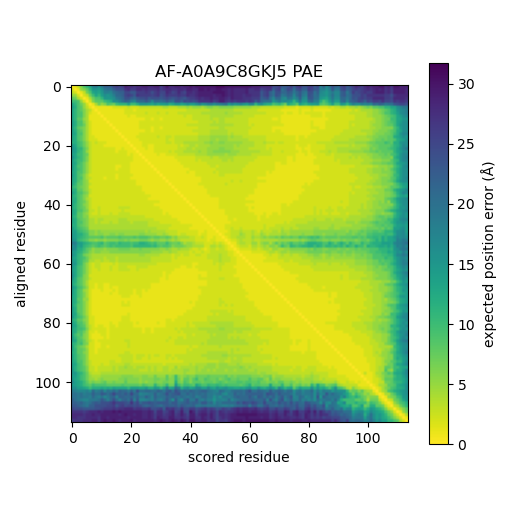. THR A 1 92 ? 0.528 -9.039 14.073 1.00 95.12 92 THR A C 1
ATOM 709 O O . THR A 1 92 ? 1.015 -10.148 14.325 1.00 95.12 92 THR A O 1
ATOM 712 N N . ALA A 1 93 ? 0.767 -8.442 12.901 1.00 95.00 93 ALA A N 1
ATOM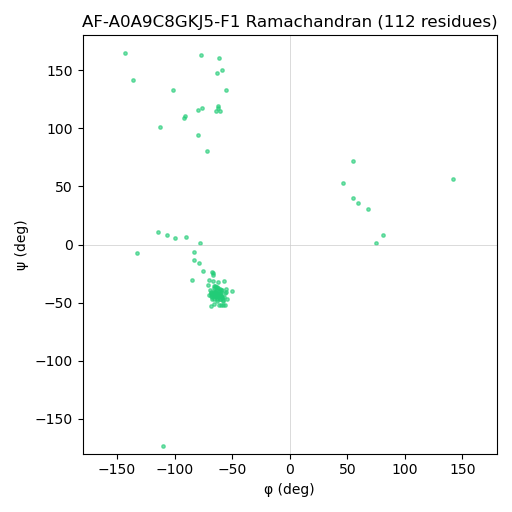 713 C CA . ALA A 1 93 ? 1.678 -8.997 11.903 1.00 95.00 93 ALA A CA 1
ATOM 714 C C . ALA A 1 93 ? 3.145 -8.907 12.357 1.00 95.00 93 ALA A C 1
ATOM 716 O O . ALA A 1 93 ? 3.882 -9.889 12.228 1.00 95.00 93 ALA A O 1
ATOM 717 N N . LEU A 1 94 ? 3.553 -7.772 12.929 1.00 95.00 94 LEU A N 1
ATOM 718 C CA . LEU A 1 94 ? 4.900 -7.547 13.456 1.00 95.00 94 LEU A CA 1
ATOM 719 C C . LEU A 1 94 ? 5.222 -8.500 14.609 1.00 95.00 94 LEU A C 1
ATOM 721 O O . LEU A 1 94 ? 6.285 -9.120 14.595 1.00 95.00 94 LEU A O 1
ATOM 725 N N . GLU A 1 95 ? 4.294 -8.700 15.547 1.00 95.00 95 GLU A N 1
ATOM 726 C CA . GLU A 1 95 ? 4.458 -9.667 16.635 1.00 95.00 95 GLU A CA 1
ATOM 727 C C . GLU A 1 95 ? 4.662 -11.089 16.085 1.00 95.00 95 GLU A C 1
ATOM 729 O O . GLU A 1 95 ? 5.583 -11.806 16.489 1.00 95.00 95 GLU A O 1
ATOM 734 N N . LYS A 1 96 ? 3.859 -11.497 15.091 1.00 92.06 96 LYS A N 1
ATOM 735 C CA . LYS A 1 96 ? 4.015 -12.801 14.424 1.00 92.06 96 LYS A CA 1
ATOM 736 C C . LYS A 1 96 ? 5.383 -12.947 13.759 1.00 92.06 96 LYS A C 1
ATOM 738 O O . LYS A 1 96 ? 5.988 -14.015 13.876 1.00 92.06 96 LYS A O 1
ATOM 743 N N . TYR A 1 97 ? 5.872 -11.921 13.062 1.00 91.12 97 TYR A N 1
ATOM 744 C CA . TYR A 1 97 ? 7.194 -11.963 12.432 1.00 91.12 97 TYR A CA 1
ATOM 745 C C . TYR A 1 97 ? 8.325 -11.983 13.463 1.00 91.12 97 TYR A C 1
ATOM 747 O O . TYR A 1 97 ? 9.238 -12.800 13.334 1.00 91.12 97 TYR A O 1
ATOM 755 N N . GLY A 1 98 ? 8.232 -11.173 14.520 1.00 91.88 98 GLY A N 1
ATOM 756 C CA . GLY A 1 98 ? 9.192 -11.159 15.625 1.00 91.88 98 GLY A CA 1
ATOM 757 C C . GLY A 1 98 ? 9.297 -12.517 16.320 1.00 91.88 98 GLY A C 1
ATOM 758 O O . GLY A 1 98 ? 10.396 -13.046 16.493 1.00 91.88 98 GLY A O 1
ATOM 759 N N . ASN A 1 99 ? 8.158 -13.145 16.619 1.00 89.19 99 ASN A N 1
ATOM 760 C CA . ASN A 1 99 ? 8.112 -14.473 17.232 1.00 89.19 99 ASN A CA 1
ATOM 761 C C . ASN A 1 99 ? 8.732 -15.560 16.337 1.00 89.19 99 ASN A C 1
ATOM 763 O O . ASN A 1 99 ? 9.433 -16.444 16.830 1.00 89.19 99 ASN A O 1
ATOM 767 N N . ARG A 1 100 ? 8.510 -15.504 15.015 1.00 89.12 100 ARG A N 1
ATOM 768 C CA . ARG A 1 100 ? 9.115 -16.456 14.063 1.00 89.12 100 ARG A CA 1
ATOM 769 C C . ARG A 1 100 ? 10.631 -16.307 13.991 1.00 89.12 100 ARG A C 1
ATOM 771 O O . ARG A 1 100 ? 11.334 -17.313 14.078 1.00 89.12 100 ARG A O 1
ATOM 778 N N . LEU A 1 101 ? 11.120 -15.070 13.923 1.00 87.56 101 LEU A N 1
ATOM 779 C CA . LEU A 1 101 ? 12.551 -14.775 13.937 1.00 87.56 101 LEU A CA 1
ATOM 780 C C . LEU A 1 101 ? 13.212 -15.279 15.225 1.00 87.56 101 LEU A C 1
ATOM 782 O O . LEU A 1 101 ? 14.237 -15.950 15.155 1.00 87.56 101 LEU A O 1
ATOM 786 N N . ALA A 1 102 ? 12.595 -15.041 16.386 1.00 84.62 102 ALA A N 1
ATOM 787 C CA . ALA A 1 102 ? 13.113 -15.514 17.669 1.00 84.62 102 ALA A CA 1
ATOM 788 C C . ALA A 1 102 ? 13.127 -17.051 17.785 1.00 84.62 102 ALA A C 1
ATOM 790 O O . ALA A 1 102 ? 14.041 -17.616 18.382 1.00 84.62 102 ALA A O 1
ATOM 791 N N . ALA A 1 103 ? 12.131 -17.736 17.215 1.00 80.50 103 ALA A N 1
ATOM 792 C CA . ALA A 1 103 ? 12.000 -19.188 17.324 1.00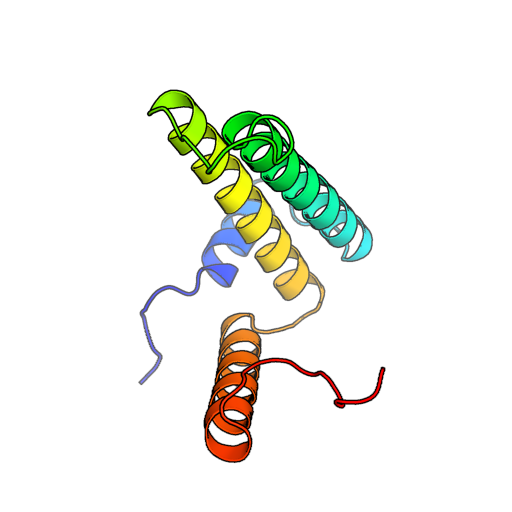 80.50 103 ALA A CA 1
ATOM 793 C C . ALA A 1 103 ? 12.810 -19.978 16.280 1.00 80.50 103 ALA A C 1
ATOM 795 O O . ALA A 1 103 ? 13.171 -21.125 16.541 1.00 80.50 103 ALA A O 1
ATOM 796 N N . ARG A 1 104 ? 13.029 -19.423 15.081 1.00 76.44 104 ARG A N 1
ATOM 797 C CA . ARG A 1 104 ? 13.559 -20.168 13.921 1.00 76.44 104 ARG A CA 1
ATOM 798 C C . ARG A 1 104 ? 14.699 -19.469 13.184 1.00 76.44 104 ARG A C 1
ATOM 800 O O . ARG A 1 104 ? 15.264 -20.066 12.279 1.00 76.44 104 ARG A O 1
ATOM 807 N N . GLY A 1 105 ? 15.021 -18.224 13.532 1.00 73.44 105 GLY A N 1
ATOM 808 C CA . GLY A 1 105 ? 15.973 -17.399 12.783 1.00 73.44 105 GLY A CA 1
ATOM 809 C C . GLY A 1 105 ? 15.426 -16.847 11.459 1.00 73.44 105 GLY A C 1
ATOM 810 O O . GLY A 1 105 ? 16.141 -16.125 10.772 1.00 73.44 105 GLY A O 1
ATOM 811 N N . GLU A 1 106 ? 14.165 -17.130 11.107 1.00 69.00 106 GLU A N 1
ATOM 812 C CA . GLU A 1 106 ? 13.549 -16.745 9.830 1.00 69.00 106 GLU A CA 1
ATOM 813 C C . GLU A 1 106 ? 12.123 -16.200 10.028 1.00 69.00 106 GLU A C 1
ATOM 815 O O . GLU A 1 106 ? 11.355 -16.716 10.839 1.00 69.00 106 GLU A O 1
ATOM 820 N N . ALA A 1 107 ? 11.742 -15.161 9.272 1.00 64.75 107 ALA A N 1
ATOM 821 C CA . ALA A 1 107 ? 10.422 -14.513 9.366 1.00 64.75 107 ALA A CA 1
ATOM 822 C C . ALA A 1 107 ? 9.310 -15.227 8.562 1.00 64.75 107 ALA A C 1
ATOM 824 O O . ALA A 1 107 ? 8.116 -14.943 8.736 1.00 64.75 107 ALA A O 1
ATOM 825 N N . GLY A 1 108 ? 9.686 -16.148 7.668 1.00 58.78 108 GLY A N 1
ATOM 826 C CA . GLY A 1 108 ? 8.775 -16.825 6.747 1.00 58.78 108 GLY A CA 1
ATOM 827 C C . GLY A 1 108 ? 7.715 -17.679 7.453 1.00 58.78 108 GLY A C 1
ATOM 828 O O . GLY A 1 108 ? 7.954 -18.261 8.508 1.00 58.78 108 GLY A O 1
ATOM 829 N N . SER A 1 109 ? 6.520 -17.791 6.861 1.00 60.94 109 SER A N 1
ATOM 830 C CA . SER A 1 109 ? 5.477 -18.727 7.326 1.00 60.94 109 SER A CA 1
ATOM 831 C C . SER A 1 109 ? 5.724 -20.179 6.892 1.00 60.94 109 SER A C 1
ATOM 833 O O . SER A 1 109 ? 4.909 -21.055 7.191 1.00 60.94 109 SER A O 1
ATOM 835 N N . GLY A 1 110 ? 6.831 -20.441 6.189 1.00 52.62 110 GLY A N 1
ATOM 836 C CA . GLY A 1 110 ? 7.164 -21.740 5.627 1.00 52.62 110 GLY A CA 1
ATOM 837 C C . GLY A 1 110 ? 7.344 -22.810 6.700 1.00 52.62 110 GLY A C 1
ATOM 838 O O . GLY A 1 110 ? 8.219 -22.734 7.561 1.00 52.62 110 GLY A O 1
ATOM 839 N N . ARG A 1 111 ? 6.511 -23.851 6.620 1.00 51.56 111 ARG A N 1
ATOM 840 C CA . ARG A 1 111 ? 6.967 -25.206 6.925 1.00 51.56 111 ARG A CA 1
ATOM 841 C C . ARG A 1 111 ? 8.082 -25.514 5.932 1.00 51.56 111 ARG A C 1
ATOM 843 O O . ARG A 1 111 ? 7.817 -25.578 4.736 1.00 51.56 111 ARG A O 1
ATOM 850 N N . ASP A 1 112 ? 9.284 -25.689 6.452 1.00 48.72 112 ASP A N 1
ATOM 851 C CA . ASP A 1 112 ? 10.365 -26.354 5.742 1.00 48.72 112 ASP A CA 1
ATOM 852 C C . ASP A 1 112 ? 9.891 -27.751 5.297 1.00 48.72 112 ASP A C 1
ATOM 854 O O . ASP A 1 112 ? 9.236 -28.466 6.070 1.00 48.72 112 ASP A O 1
ATOM 858 N N . GLY A 1 113 ? 10.138 -28.098 4.034 1.00 45.97 113 GLY A N 1
ATOM 859 C CA . GLY A 1 113 ? 9.720 -29.371 3.449 1.00 45.97 113 GLY A CA 1
ATOM 860 C C . GLY A 1 113 ? 9.240 -29.313 1.998 1.00 45.97 113 GLY A C 1
ATOM 861 O O . GLY A 1 113 ? 8.126 -29.769 1.725 1.00 45.97 113 GLY A O 1
ATOM 862 N N . ARG A 1 114 ? 10.069 -28.802 1.079 1.00 34.34 114 ARG A N 1
ATOM 863 C CA . ARG A 1 114 ? 10.223 -29.323 -0.293 1.00 34.34 114 ARG A CA 1
ATOM 864 C C . ARG A 1 114 ? 11.466 -28.759 -0.963 1.00 34.34 114 ARG A C 1
ATOM 866 O O . ARG A 1 114 ? 11.595 -27.520 -0.972 1.00 34.34 114 ARG A O 1
#

Mean predicted aligned error: 6.55 Å

Nearest PDB structures (foldseek):
  2yfc-assembly1_B  TM=6.492E-01  e=1.812E-02  Deinococcus radiodurans R1 = ATCC 13939 = DSM 20539
  5hyl-assembly1_C  TM=6.962E-01  e=2.539E-02  Deinococcus radiodurans R1 = ATCC 13939 = DSM 20539
  5i0j-assembly1_D  TM=6.434E-01  e=2.145E-02  Deinococcus radiodurans
  2yfd-assembly1_D  TM=6.779E-01  e=2.841E-02  Deinococcus radiodurans R1 = ATCC 13939 = DSM 20539
  5hzz-assembly2_D  TM=6.199E-01  e=2.145E-02  Deinococcus radiodurans R1 = ATCC 13939 = DSM 20539

pLDDT: mean 89.55, std 16.3, range [34.34, 98.75]

Radius of gyration: 17.41 Å; Cα contacts (8 Å, |Δi|>4): 88; chains: 1; bounding box: 37×43×43 Å

Solvent-accessible surface area (backbone atoms only — not comparable to full-atom values): 6411 Å² total; per-residue (Å²): 133,81,82,82,80,71,65,60,46,59,54,51,47,52,53,23,60,76,68,76,65,70,65,56,51,68,56,28,50,51,48,26,54,50,26,50,49,50,34,48,48,49,51,30,64,31,9,63,72,71,77,45,75,77,55,68,50,75,69,54,45,53,50,39,53,49,30,52,47,50,25,51,50,25,46,36,46,27,26,56,57,68,73,44,61,63,64,63,54,47,52,56,49,49,52,52,32,52,52,31,30,75,74,69,76,42,63,68,89,70,76,87,85,132

Sequence (114 aa):
MIDLEHNWQSRAASFARQNDLLHDPVTHTLDLVAEVGEVTKEVLLATDYGRQEALFSPQSADRLKNELGDALYSLLLLTETCGVDAGEALDTALEKYGNRLAARGEAGSGRDGR